Protein AF-A0A7S1DF87-F1 (afdb_monomer)

Secondary structure (DSSP, 8-state):
---BPPGGGSSSSS--B--S-STT--TTT-TTHHHHHHT-------TT------TT---------SS---------PPPPPTT--S-HHHHHHHHHHHHHTTS-HHHH--

Sequence (110 aa):
LLYLGPPDHAPTPAPMSVVPDLHRADPAQFPLVAEALACAVEAELEPGDAIYIPPLWFHQVEALAPHLNILMNYWWRPDPAPGRRDDLHLAAMRLAMLALRHLPDGEREG

Structure (mmCIF, N/CA/C/O backbone):
data_AF-A0A7S1DF87-F1
#
_entry.id   AF-A0A7S1DF87-F1
#
loop_
_atom_site.group_PDB
_atom_site.id
_atom_site.type_symbol
_atom_site.label_atom_id
_atom_site.label_alt_id
_atom_site.label_comp_id
_atom_site.label_asym_id
_atom_site.label_entity_id
_atom_site.label_seq_id
_atom_site.pdbx_PDB_ins_code
_atom_site.Cartn_x
_atom_site.Cartn_y
_atom_site.Cartn_z
_atom_site.occupancy
_atom_site.B_iso_or_equiv
_atom_site.auth_seq_id
_atom_site.auth_comp_id
_atom_site.auth_asym_id
_atom_site.auth_atom_id
_atom_site.pdbx_PDB_model_num
ATOM 1 N N . LEU A 1 1 ? -10.292 0.383 2.743 1.00 58.19 1 LEU A N 1
ATOM 2 C CA . LEU A 1 1 ? -10.422 -0.572 3.864 1.00 58.19 1 LEU A CA 1
ATOM 3 C C . LEU A 1 1 ? -9.079 -1.255 4.088 1.00 58.19 1 LEU A C 1
ATOM 5 O O . LEU A 1 1 ? -8.901 -2.409 3.750 1.00 58.19 1 LEU A O 1
ATOM 9 N N . LEU A 1 2 ? -8.101 -0.516 4.610 1.00 68.69 2 LEU A N 1
ATOM 10 C CA . LEU A 1 2 ? -6.911 -1.123 5.196 1.00 68.69 2 LEU A CA 1
ATOM 11 C C . LEU A 1 2 ? -6.942 -0.763 6.673 1.00 68.69 2 LEU A C 1
ATOM 13 O O . LEU A 1 2 ? -7.255 0.374 7.020 1.00 68.69 2 LEU A O 1
ATOM 17 N N . TYR A 1 3 ? -6.660 -1.729 7.537 1.00 87.44 3 TYR A N 1
ATOM 18 C CA . TYR A 1 3 ? -6.478 -1.475 8.958 1.00 87.44 3 TYR A CA 1
ATOM 19 C C . TYR A 1 3 ? -5.187 -0.683 9.093 1.00 87.44 3 TYR A C 1
ATOM 21 O O . TYR A 1 3 ? -4.112 -1.270 8.994 1.00 87.44 3 TYR A O 1
ATOM 29 N N . LEU A 1 4 ? -5.288 0.643 9.186 1.00 86.38 4 LEU A N 1
ATOM 30 C CA . LEU A 1 4 ? -4.131 1.529 9.236 1.00 86.38 4 LEU A CA 1
ATOM 31 C C . LEU A 1 4 ? -3.652 1.675 10.671 1.00 86.38 4 LEU A C 1
ATOM 33 O O . LEU A 1 4 ? -4.441 1.897 11.589 1.00 86.38 4 LEU A O 1
ATOM 37 N N . GLY A 1 5 ? -2.342 1.561 10.843 1.00 81.94 5 GLY A N 1
ATOM 38 C CA . GLY A 1 5 ? -1.697 1.850 12.108 1.00 81.94 5 GLY A CA 1
ATOM 39 C C . GLY A 1 5 ? -1.732 3.345 12.419 1.00 81.94 5 GLY A C 1
ATOM 40 O O . GLY A 1 5 ? -1.980 4.168 11.529 1.00 81.94 5 GLY A O 1
ATOM 41 N N . PRO A 1 6 ? -1.449 3.721 13.676 1.00 76.00 6 PRO A N 1
ATOM 42 C CA . PRO A 1 6 ? -1.305 5.117 14.046 1.00 76.00 6 PRO A CA 1
ATOM 43 C C . PRO A 1 6 ? -0.239 5.777 13.156 1.00 76.00 6 PRO A C 1
ATOM 45 O O . PRO A 1 6 ? 0.871 5.245 13.057 1.00 76.00 6 PRO A O 1
ATOM 48 N N . PRO A 1 7 ? -0.527 6.930 12.529 1.00 66.62 7 PRO A N 1
ATOM 49 C CA . PRO A 1 7 ? 0.406 7.576 11.605 1.00 66.62 7 PRO A CA 1
ATOM 50 C C . PRO A 1 7 ? 1.730 7.970 12.276 1.00 66.62 7 PRO A C 1
ATOM 52 O O . PRO A 1 7 ? 2.755 8.031 11.606 1.00 66.62 7 PRO A O 1
ATOM 55 N N . ASP A 1 8 ? 1.725 8.173 13.596 1.00 70.94 8 ASP A N 1
ATOM 56 C CA . ASP A 1 8 ? 2.914 8.533 14.379 1.00 70.94 8 ASP A CA 1
ATOM 57 C C . ASP A 1 8 ? 3.817 7.332 14.726 1.00 70.94 8 ASP A C 1
ATOM 59 O O . ASP A 1 8 ? 4.894 7.517 15.285 1.00 70.94 8 ASP A O 1
ATOM 63 N N . HIS A 1 9 ? 3.378 6.101 14.439 1.00 67.88 9 HIS A N 1
ATOM 64 C CA . HIS A 1 9 ? 4.080 4.861 14.806 1.00 67.88 9 HIS A CA 1
ATOM 65 C C . HIS A 1 9 ? 4.584 4.065 13.591 1.00 67.88 9 HIS A C 1
ATOM 67 O O . HIS A 1 9 ? 5.061 2.941 13.744 1.00 67.88 9 HIS A O 1
ATOM 73 N N . ALA A 1 10 ? 4.490 4.628 12.384 1.00 68.38 10 ALA A N 1
ATOM 74 C CA . ALA A 1 10 ? 5.017 4.006 11.176 1.00 68.38 10 ALA A CA 1
ATOM 75 C C . ALA A 1 10 ? 6.519 4.332 10.984 1.00 68.38 10 ALA A C 1
ATOM 77 O O . ALA A 1 10 ? 6.960 5.428 11.333 1.00 68.38 10 ALA A O 1
ATOM 78 N N . PRO A 1 11 ? 7.320 3.434 10.371 1.00 72.69 11 PRO A N 1
ATOM 79 C CA . PRO A 1 11 ? 8.726 3.696 10.037 1.00 72.69 11 PRO A CA 1
ATOM 80 C C . PRO A 1 11 ? 8.920 4.871 9.069 1.00 72.69 11 PRO A C 1
ATOM 82 O O . PRO A 1 11 ? 10.022 5.399 8.936 1.00 72.69 11 PRO A O 1
ATOM 85 N N . THR A 1 12 ? 7.856 5.262 8.364 1.00 73.06 12 THR A N 1
ATOM 86 C CA . THR A 1 12 ? 7.834 6.394 7.436 1.00 73.06 12 THR A CA 1
ATOM 87 C C . THR A 1 12 ? 6.645 7.303 7.760 1.00 73.06 12 THR A C 1
ATOM 89 O O . THR A 1 12 ? 5.695 6.850 8.394 1.00 73.06 12 THR A O 1
ATOM 92 N N . PRO A 1 13 ? 6.622 8.560 7.280 1.00 68.12 13 PRO A N 1
ATOM 93 C CA . PRO A 1 13 ? 5.467 9.447 7.449 1.00 68.12 13 PRO A CA 1
ATOM 94 C C . PRO A 1 13 ? 4.177 8.962 6.762 1.00 68.12 13 PRO A C 1
ATOM 96 O O . PRO A 1 13 ? 3.130 9.595 6.931 1.00 68.12 13 PRO A O 1
ATOM 99 N N . ALA A 1 14 ? 4.256 7.913 5.936 1.00 76.38 14 ALA A N 1
ATOM 100 C CA . ALA A 1 14 ? 3.111 7.314 5.273 1.00 76.38 14 ALA A CA 1
ATOM 101 C C . ALA A 1 14 ? 2.452 6.265 6.191 1.00 76.38 14 ALA A C 1
ATOM 103 O O . ALA A 1 14 ? 3.151 5.424 6.760 1.00 76.38 14 ALA A O 1
ATOM 104 N N . PRO A 1 15 ? 1.115 6.284 6.331 1.00 78.88 15 PRO A N 1
ATOM 105 C CA . PRO A 1 15 ? 0.405 5.284 7.114 1.00 78.88 15 PRO A CA 1
ATOM 106 C C . PRO A 1 15 ? 0.571 3.895 6.489 1.00 78.88 15 PRO A C 1
ATOM 108 O O . PRO A 1 15 ? 0.471 3.731 5.2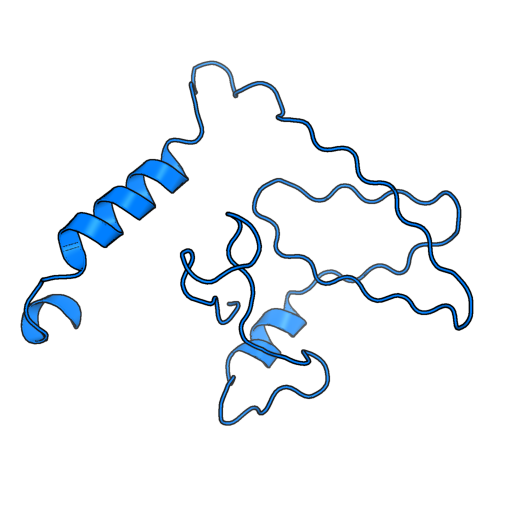74 1.00 78.88 15 PRO A O 1
ATOM 111 N N . MET A 1 16 ? 0.787 2.893 7.336 1.00 85.31 16 MET A N 1
ATOM 112 C CA . MET A 1 16 ? 0.952 1.493 6.942 1.00 85.31 16 MET A CA 1
ATOM 113 C C . MET A 1 16 ? -0.162 0.628 7.523 1.00 85.31 16 MET A C 1
ATOM 115 O O . MET A 1 16 ? -0.773 0.993 8.531 1.00 85.31 16 MET A O 1
ATOM 119 N N . SER A 1 17 ? -0.423 -0.523 6.905 1.00 89.00 17 SER A N 1
ATOM 120 C CA . SER A 1 17 ? -1.377 -1.470 7.473 1.00 89.00 17 SER A CA 1
ATOM 121 C C . SER A 1 17 ? -0.806 -2.183 8.703 1.00 89.00 17 SER A C 1
ATOM 123 O O . SER A 1 17 ? 0.391 -2.449 8.765 1.00 89.00 17 SER A O 1
ATOM 125 N N . VAL A 1 18 ? -1.670 -2.502 9.669 1.00 91.25 18 VAL A N 1
ATOM 126 C CA . VAL A 1 18 ? -1.355 -3.361 10.825 1.00 91.25 18 VAL A CA 1
ATOM 127 C C . VAL A 1 18 ? -1.639 -4.840 10.570 1.00 91.25 18 VAL A C 1
ATOM 129 O O . VAL A 1 18 ? -1.389 -5.656 11.452 1.00 91.25 18 VAL A O 1
ATOM 132 N N . VAL A 1 19 ? -2.172 -5.200 9.398 1.00 92.25 19 VAL A N 1
ATOM 133 C CA . VAL A 1 19 ? -2.364 -6.605 9.017 1.00 92.25 19 VAL A CA 1
ATOM 134 C C . VAL A 1 19 ? -0.991 -7.188 8.661 1.00 92.25 19 VAL A C 1
ATOM 136 O O . VAL A 1 19 ? -0.385 -6.701 7.707 1.00 92.25 19 VAL A O 1
ATOM 139 N N . PRO A 1 20 ? -0.472 -8.190 9.396 1.00 88.31 20 PRO A N 1
ATOM 140 C CA . PRO A 1 20 ? 0.901 -8.662 9.189 1.00 88.31 20 PRO A CA 1
ATOM 141 C C . PRO A 1 20 ? 1.097 -9.434 7.880 1.00 88.31 20 PRO A C 1
ATOM 143 O O . PRO A 1 20 ? 2.140 -9.314 7.245 1.00 88.31 20 PRO A O 1
ATOM 146 N N . ASP A 1 21 ? 0.097 -10.229 7.498 1.00 90.62 21 ASP A N 1
ATOM 147 C CA . ASP A 1 21 ? 0.084 -11.066 6.299 1.00 90.62 21 ASP A CA 1
ATOM 148 C C . ASP A 1 21 ? -1.322 -11.005 5.692 1.00 90.62 21 ASP A C 1
ATOM 150 O O . ASP A 1 21 ? -2.294 -11.435 6.318 1.00 90.62 21 ASP A O 1
ATOM 154 N N . LEU A 1 22 ? -1.438 -10.437 4.489 1.00 90.06 22 LEU A N 1
ATOM 155 C CA . LEU A 1 22 ? -2.719 -10.289 3.794 1.00 90.06 22 LEU A CA 1
ATOM 156 C C . LEU A 1 22 ? -3.276 -11.635 3.312 1.00 90.06 22 LEU A C 1
ATOM 158 O O . LEU A 1 22 ? -4.494 -11.795 3.267 1.00 90.06 22 LEU A O 1
ATOM 162 N N . HIS A 1 23 ? -2.418 -12.616 3.018 1.00 88.44 23 HIS A N 1
ATOM 163 C CA . HIS A 1 23 ? -2.835 -13.947 2.568 1.00 88.44 23 HIS A C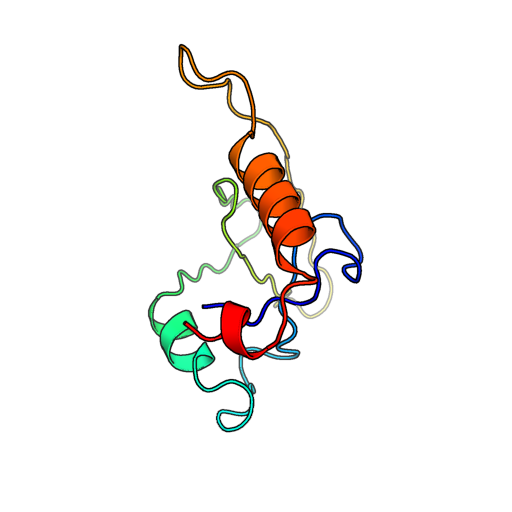A 1
ATOM 164 C C . HIS A 1 23 ? -3.360 -14.813 3.715 1.00 88.44 23 HIS A C 1
ATOM 166 O O . HIS A 1 23 ? -4.087 -15.780 3.487 1.00 88.44 23 HIS A O 1
ATOM 172 N N . ARG A 1 24 ? -2.989 -14.483 4.958 1.00 92.38 24 ARG A N 1
ATOM 173 C CA . ARG A 1 24 ? -3.337 -15.247 6.166 1.00 92.38 24 ARG A CA 1
ATOM 174 C C . ARG A 1 24 ? -3.994 -14.391 7.245 1.00 92.38 24 ARG A C 1
ATOM 176 O O . ARG A 1 24 ? -3.924 -14.734 8.426 1.00 92.38 24 ARG A O 1
ATOM 183 N N . ALA A 1 25 ? -4.617 -13.284 6.849 1.00 92.75 25 ALA A N 1
ATOM 184 C CA . ALA A 1 25 ? -5.280 -12.374 7.770 1.00 92.75 25 ALA A CA 1
ATOM 185 C C . ALA A 1 25 ? -6.389 -13.102 8.547 1.00 92.75 25 ALA A C 1
ATOM 187 O O . ALA A 1 25 ? -7.245 -13.754 7.949 1.00 92.75 25 ALA A O 1
ATOM 188 N N . ASP A 1 26 ? -6.381 -12.981 9.878 1.00 93.81 26 ASP A N 1
ATOM 189 C CA . ASP A 1 26 ? -7.435 -13.544 10.725 1.00 93.81 26 ASP A CA 1
ATOM 190 C C . ASP A 1 26 ? -8.763 -12.815 10.448 1.00 93.81 26 ASP A C 1
ATOM 192 O O . ASP A 1 26 ? -8.865 -11.620 10.744 1.00 93.81 26 ASP A O 1
ATOM 196 N N . PRO A 1 27 ? -9.797 -13.493 9.914 1.00 91.25 27 PRO A N 1
ATOM 197 C CA . PRO A 1 27 ? -11.070 -12.859 9.591 1.00 91.25 27 PRO A CA 1
ATOM 198 C C . PRO A 1 27 ? -11.834 -12.373 10.830 1.00 91.25 27 PRO A C 1
ATOM 200 O O . PRO A 1 27 ? -12.679 -11.489 10.704 1.00 91.25 27 PRO A O 1
ATOM 203 N N . ALA A 1 28 ? -11.550 -12.909 12.024 1.00 94.19 28 ALA A N 1
ATOM 204 C CA . ALA A 1 28 ? -12.148 -12.418 13.264 1.00 94.19 28 ALA A CA 1
ATOM 205 C C . ALA A 1 28 ? -11.551 -11.067 13.686 1.00 94.19 28 ALA A C 1
ATOM 207 O O . ALA A 1 28 ? -12.265 -10.207 14.199 1.00 94.19 28 ALA A O 1
ATOM 208 N N . GLN A 1 29 ? -10.253 -10.865 13.446 1.00 92.94 29 GLN A N 1
ATOM 209 C CA . GLN A 1 29 ? -9.546 -9.630 13.787 1.00 92.94 29 GLN A CA 1
ATOM 210 C C . GLN A 1 29 ? -9.643 -8.574 12.675 1.00 92.94 29 GLN A C 1
ATOM 212 O O . GLN A 1 29 ? -9.740 -7.378 12.955 1.00 92.94 29 GLN A O 1
ATOM 217 N N . PHE A 1 30 ? -9.636 -9.012 11.415 1.00 94.50 30 PHE A N 1
ATOM 218 C CA . PHE A 1 30 ? -9.582 -8.160 10.230 1.00 94.50 30 PHE A CA 1
ATOM 219 C C . PHE A 1 30 ? -10.697 -8.481 9.211 1.00 94.50 30 PHE A C 1
ATOM 221 O O . PHE A 1 30 ? -10.405 -8.763 8.045 1.00 94.50 30 PHE A O 1
ATOM 228 N N . PRO A 1 31 ? -11.985 -8.413 9.604 1.00 92.25 31 PRO A N 1
ATOM 229 C CA . PRO A 1 31 ? -13.115 -8.835 8.764 1.00 92.25 31 PRO A CA 1
ATOM 230 C C . PRO A 1 31 ? -13.210 -8.135 7.399 1.00 92.25 31 PRO A C 1
ATOM 232 O O . PRO A 1 31 ? -13.764 -8.692 6.457 1.00 92.25 31 PRO A O 1
ATOM 235 N N . LEU A 1 32 ? -12.659 -6.925 7.268 1.00 92.00 32 LEU A N 1
ATOM 236 C CA . LEU A 1 32 ? -12.748 -6.104 6.057 1.00 92.00 32 LEU A CA 1
ATOM 237 C C . LEU A 1 32 ? -11.618 -6.376 5.052 1.00 92.00 32 LEU A C 1
ATOM 239 O O . LEU A 1 32 ? -11.633 -5.819 3.956 1.00 92.00 32 LEU A O 1
ATOM 243 N N . VAL A 1 33 ? -10.633 -7.217 5.398 1.00 92.81 33 VAL A N 1
ATOM 244 C CA . VAL A 1 33 ? -9.529 -7.555 4.478 1.00 92.81 33 VAL A CA 1
ATOM 245 C C . VAL A 1 33 ? -10.053 -8.285 3.248 1.00 92.81 33 VAL A C 1
ATOM 247 O O . VAL A 1 33 ? -9.633 -7.966 2.143 1.00 92.81 33 VAL A O 1
ATOM 250 N N . ALA A 1 34 ? -11.008 -9.203 3.412 1.00 90.69 34 ALA A N 1
ATOM 251 C CA . ALA A 1 34 ? -11.576 -9.945 2.287 1.00 90.69 34 ALA A CA 1
ATOM 252 C C . ALA A 1 34 ? -12.239 -9.015 1.253 1.00 90.69 34 ALA A C 1
ATOM 254 O O . ALA A 1 34 ? -12.042 -9.180 0.052 1.00 90.69 34 ALA A O 1
ATOM 255 N N . GLU A 1 35 ? -12.974 -8.001 1.714 1.00 92.44 35 GLU A N 1
ATOM 256 C CA . GLU A 1 35 ? -13.586 -6.992 0.842 1.00 92.44 35 GLU A CA 1
ATOM 257 C C . GLU A 1 35 ? -12.529 -6.111 0.163 1.00 92.44 35 GLU A C 1
ATOM 259 O O . GL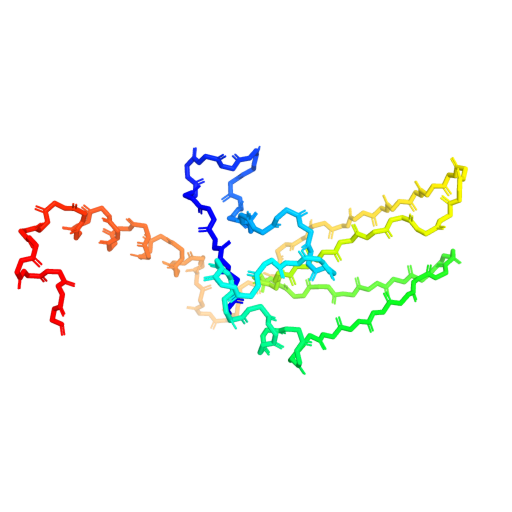U A 1 35 ? -12.629 -5.809 -1.027 1.00 92.44 35 GLU A O 1
ATOM 264 N N . ALA A 1 36 ? -11.484 -5.732 0.903 1.00 91.44 36 ALA A N 1
ATOM 265 C CA . ALA A 1 36 ? -10.384 -4.944 0.366 1.00 91.44 36 ALA A CA 1
ATOM 266 C C . ALA A 1 36 ? -9.629 -5.691 -0.743 1.00 91.44 36 ALA A C 1
ATOM 268 O O . ALA A 1 36 ? -9.356 -5.102 -1.786 1.00 91.44 36 ALA A O 1
ATOM 269 N N . LEU A 1 37 ? -9.339 -6.980 -0.536 1.00 91.38 37 LEU A N 1
ATOM 270 C CA . LEU A 1 37 ? -8.667 -7.834 -1.517 1.00 91.38 37 LEU A CA 1
ATOM 271 C C . LEU A 1 37 ? -9.543 -8.101 -2.744 1.00 91.38 37 LEU A C 1
ATOM 273 O O . LEU A 1 37 ? -9.032 -8.123 -3.855 1.00 91.38 37 LEU A O 1
ATOM 277 N N . ALA A 1 38 ? -10.866 -8.203 -2.583 1.00 92.44 38 ALA A N 1
ATOM 278 C CA . ALA A 1 38 ? -11.779 -8.332 -3.721 1.00 92.44 38 ALA A CA 1
ATOM 279 C C . ALA A 1 38 ? -11.754 -7.108 -4.662 1.00 92.44 38 ALA A C 1
ATOM 281 O O . ALA A 1 38 ? -12.087 -7.230 -5.839 1.00 92.44 38 ALA A O 1
ATOM 282 N N . CYS A 1 39 ? -11.364 -5.937 -4.148 1.00 91.88 39 CYS A N 1
ATOM 283 C CA . CYS A 1 39 ? -11.204 -4.703 -4.920 1.00 91.88 39 CYS A CA 1
ATOM 284 C C . CYS A 1 39 ? -9.744 -4.413 -5.310 1.00 91.88 39 CYS A C 1
ATOM 286 O O . CYS A 1 39 ? -9.473 -3.359 -5.893 1.00 91.88 39 CYS A O 1
ATOM 288 N N . ALA A 1 40 ? -8.798 -5.279 -4.937 1.00 92.56 40 ALA A N 1
ATOM 289 C CA . ALA A 1 40 ? -7.385 -5.056 -5.195 1.00 92.56 40 ALA A CA 1
ATOM 290 C C . ALA A 1 40 ? -7.053 -5.241 -6.681 1.00 92.56 40 ALA A C 1
ATOM 292 O O . ALA A 1 40 ? -7.710 -5.985 -7.408 1.00 92.56 40 ALA A O 1
ATOM 293 N N . VAL A 1 41 ? -6.009 -4.544 -7.124 1.00 95.00 41 VAL A N 1
ATOM 294 C CA . VAL A 1 41 ? -5.414 -4.734 -8.448 1.00 95.00 41 VAL A CA 1
ATOM 295 C C . VAL A 1 41 ? -4.040 -5.349 -8.241 1.00 95.00 41 VAL A C 1
ATOM 297 O O . VAL A 1 41 ? -3.208 -4.770 -7.544 1.00 95.00 41 VAL A O 1
ATOM 300 N N . GLU A 1 42 ? -3.822 -6.511 -8.845 1.00 94.75 42 GLU A N 1
ATOM 301 C CA . GLU A 1 42 ? -2.595 -7.293 -8.714 1.00 94.75 42 GLU A CA 1
ATOM 302 C C . GLU A 1 42 ? -1.823 -7.294 -10.037 1.00 94.75 42 GLU A C 1
ATOM 304 O O . GLU A 1 42 ? -2.413 -7.312 -11.120 1.00 94.75 42 GLU A O 1
ATOM 309 N N . ALA A 1 43 ? -0.496 -7.247 -9.944 1.00 95.81 43 ALA A N 1
ATOM 310 C CA . ALA A 1 43 ? 0.404 -7.347 -11.084 1.00 95.81 43 ALA A CA 1
ATOM 311 C C . ALA A 1 43 ? 1.709 -8.023 -10.653 1.00 95.81 43 ALA A C 1
ATOM 313 O O . ALA A 1 43 ? 2.305 -7.641 -9.645 1.00 95.81 43 ALA A O 1
ATOM 314 N N . GLU A 1 44 ? 2.164 -8.992 -11.441 1.00 96.38 44 GLU A N 1
ATOM 315 C CA . GLU A 1 44 ? 3.507 -9.561 -11.339 1.00 96.38 44 GLU A CA 1
ATOM 316 C C . GLU A 1 44 ? 4.414 -8.845 -12.345 1.00 96.38 44 GLU A C 1
ATOM 318 O O . GLU A 1 44 ? 4.010 -8.625 -13.486 1.00 96.38 44 GLU A O 1
ATOM 323 N N . LEU A 1 45 ? 5.611 -8.436 -11.913 1.00 95.75 45 LEU A N 1
ATOM 324 C CA . LEU A 1 45 ? 6.543 -7.661 -12.739 1.00 95.75 45 LEU A CA 1
ATOM 325 C C . LEU A 1 45 ? 7.764 -8.499 -13.116 1.00 95.75 45 LEU A C 1
ATOM 327 O O . LEU A 1 45 ? 8.453 -9.035 -12.241 1.00 95.75 45 LEU A O 1
ATOM 331 N N . GLU A 1 46 ? 8.066 -8.552 -14.412 1.00 95.12 46 GLU A N 1
ATOM 332 C CA . GLU A 1 46 ? 9.293 -9.132 -14.950 1.00 95.12 46 GLU A CA 1
ATOM 333 C C . GLU A 1 46 ? 10.428 -8.088 -15.029 1.00 95.12 46 GLU A C 1
ATOM 335 O O . GLU A 1 46 ? 10.202 -6.876 -14.922 1.00 95.12 46 GLU A O 1
ATOM 340 N N . PRO A 1 47 ? 11.696 -8.516 -15.204 1.00 95.00 47 PRO A N 1
ATOM 341 C CA . PRO A 1 47 ? 12.806 -7.586 -15.374 1.00 95.00 47 PRO A CA 1
ATOM 342 C C . PRO A 1 47 ? 12.597 -6.621 -16.551 1.00 95.00 47 PRO A C 1
ATOM 344 O O . PRO A 1 47 ? 12.587 -7.024 -17.711 1.00 95.00 47 PRO A O 1
ATOM 347 N N . GLY A 1 48 ? 12.517 -5.326 -16.240 1.00 95.56 48 GLY A N 1
ATOM 348 C CA . GLY A 1 48 ? 12.299 -4.257 -17.219 1.00 95.56 48 GLY A CA 1
ATOM 349 C C . GLY A 1 48 ? 10.883 -3.685 -17.209 1.00 95.56 48 GLY A C 1
ATOM 350 O O . GLY A 1 48 ? 10.683 -2.600 -17.758 1.00 95.56 48 GLY A O 1
ATOM 351 N N . ASP A 1 49 ? 9.938 -4.347 -16.540 1.00 97.06 49 ASP A N 1
ATOM 352 C CA . ASP A 1 49 ? 8.591 -3.819 -16.367 1.00 97.06 49 ASP A CA 1
ATOM 353 C C . ASP A 1 49 ? 8.570 -2.622 -15.418 1.00 97.06 49 ASP A C 1
ATOM 355 O O . ASP A 1 49 ? 9.376 -2.484 -14.492 1.00 97.06 49 ASP A O 1
ATOM 359 N N . ALA A 1 50 ? 7.597 -1.745 -15.646 1.00 96.50 50 ALA A N 1
ATOM 360 C CA . ALA A 1 50 ? 7.340 -0.594 -14.805 1.00 96.50 50 ALA A CA 1
ATOM 361 C C . ALA A 1 50 ? 5.849 -0.498 -14.496 1.00 96.50 50 ALA A C 1
ATOM 363 O O . ALA A 1 50 ? 5.001 -0.654 -15.375 1.00 96.50 50 ALA A O 1
ATOM 364 N N . ILE A 1 51 ? 5.540 -0.165 -13.246 1.00 96.25 51 ILE A N 1
ATOM 365 C CA . ILE A 1 51 ? 4.185 0.132 -12.795 1.00 96.25 51 ILE A CA 1
ATOM 366 C C . ILE A 1 51 ? 4.107 1.584 -12.330 1.00 96.25 51 ILE A C 1
ATOM 368 O O . ILE A 1 51 ? 4.997 2.088 -11.641 1.00 96.25 51 ILE A O 1
ATOM 372 N N . TYR A 1 52 ? 3.028 2.266 -12.708 1.00 94.12 52 TYR A N 1
ATOM 373 C CA . TYR A 1 52 ? 2.693 3.571 -12.155 1.00 94.12 52 TYR A CA 1
ATOM 374 C C . TYR A 1 52 ? 1.723 3.396 -10.990 1.00 94.12 52 TYR A C 1
ATOM 376 O O . TYR A 1 52 ? 0.622 2.880 -11.170 1.00 94.12 52 TYR A O 1
ATOM 384 N N . ILE A 1 53 ? 2.126 3.859 -9.807 1.00 92.31 53 ILE A N 1
ATOM 385 C CA . ILE A 1 53 ? 1.289 3.862 -8.607 1.00 92.31 53 ILE A CA 1
ATOM 386 C C . ILE A 1 53 ? 0.876 5.314 -8.334 1.00 92.31 53 ILE A C 1
ATOM 388 O O . ILE A 1 53 ? 1.735 6.130 -7.982 1.00 92.31 53 ILE A O 1
ATOM 392 N N . PRO A 1 54 ? -0.409 5.676 -8.511 1.00 87.00 54 PRO A N 1
ATOM 393 C CA . PRO A 1 54 ? -0.863 7.033 -8.249 1.00 87.00 54 PRO A CA 1
ATOM 394 C C . PRO A 1 54 ? -0.661 7.437 -6.778 1.00 87.00 54 PRO A C 1
ATOM 396 O O . PRO A 1 54 ? -0.688 6.584 -5.885 1.00 87.00 54 PRO A O 1
ATOM 399 N N . PRO A 1 55 ? -0.513 8.741 -6.478 1.00 80.81 55 PRO A N 1
ATOM 400 C CA . PRO A 1 55 ? -0.442 9.210 -5.099 1.00 80.81 55 PRO A CA 1
ATOM 401 C C . PRO A 1 55 ? -1.614 8.695 -4.252 1.00 80.81 55 PRO A C 1
ATOM 403 O O . PRO A 1 55 ? -2.749 8.639 -4.723 1.00 80.81 55 PRO A O 1
ATOM 406 N N . LEU A 1 56 ? -1.333 8.372 -2.985 1.00 80.12 56 LEU A N 1
ATOM 407 C CA . LEU A 1 56 ? -2.280 7.831 -1.994 1.00 80.12 56 LEU A CA 1
ATOM 408 C C . LEU A 1 56 ? -2.759 6.388 -2.239 1.00 80.12 56 LEU A C 1
ATOM 410 O O . LEU A 1 56 ? -3.519 5.873 -1.420 1.00 80.12 56 LEU A O 1
ATOM 414 N N . TRP A 1 57 ? -2.312 5.713 -3.302 1.00 88.06 57 TRP A N 1
ATOM 415 C CA . TRP A 1 57 ? -2.611 4.294 -3.484 1.00 88.06 57 TRP A CA 1
ATOM 416 C C . TRP A 1 57 ? -1.791 3.436 -2.519 1.00 88.06 57 TRP A C 1
ATOM 418 O O . TRP A 1 57 ? -0.556 3.447 -2.531 1.00 88.06 57 TRP A O 1
ATOM 428 N N . PHE A 1 58 ? -2.496 2.666 -1.693 1.00 89.75 58 PHE A N 1
ATOM 429 C CA . PHE A 1 58 ? -1.886 1.611 -0.895 1.00 89.75 58 PHE A CA 1
ATOM 430 C C . PHE A 1 58 ? -1.414 0.490 -1.816 1.00 89.75 58 PHE A C 1
ATOM 432 O O . PHE A 1 58 ? -2.126 0.101 -2.737 1.00 89.75 58 PHE A O 1
ATOM 439 N N . HIS A 1 59 ? -0.215 -0.017 -1.557 1.00 92.69 59 HIS A N 1
ATOM 440 C CA . HIS A 1 59 ? 0.389 -1.091 -2.329 1.00 92.69 59 HIS A CA 1
ATOM 441 C C . HIS A 1 59 ? 1.195 -1.987 -1.393 1.00 92.69 59 HIS A C 1
ATOM 443 O O . HIS A 1 59 ? 1.914 -1.502 -0.517 1.00 92.69 59 HIS A O 1
ATOM 449 N N . GLN A 1 60 ? 1.047 -3.294 -1.576 1.00 92.69 60 GLN A N 1
ATOM 450 C CA . GLN A 1 60 ? 1.903 -4.312 -0.984 1.00 92.69 60 GLN A CA 1
ATOM 451 C C . GLN A 1 60 ? 2.793 -4.855 -2.106 1.00 92.69 60 GLN A C 1
ATOM 453 O O . GLN A 1 60 ? 2.372 -4.918 -3.258 1.00 92.69 60 GLN A O 1
ATOM 458 N N . VAL A 1 61 ? 4.052 -5.145 -1.782 1.00 93.00 61 VAL A N 1
ATOM 459 C CA . VAL A 1 61 ? 5.037 -5.652 -2.740 1.00 93.00 61 VAL A CA 1
ATOM 460 C C . VAL A 1 61 ? 5.706 -6.869 -2.121 1.00 93.00 61 VAL A C 1
ATOM 462 O O . VAL A 1 61 ? 6.187 -6.797 -0.989 1.00 93.00 61 VAL A O 1
ATOM 465 N N . GLU A 1 62 ? 5.758 -7.962 -2.876 1.00 92.56 62 GLU A N 1
ATOM 466 C CA . GLU A 1 62 ? 6.425 -9.203 -2.494 1.00 92.56 62 GLU A CA 1
ATOM 467 C C . GLU A 1 62 ? 7.503 -9.576 -3.516 1.00 92.56 62 GLU A C 1
ATOM 469 O O . GLU A 1 62 ? 7.331 -9.415 -4.725 1.00 92.56 62 GLU A O 1
ATOM 474 N N . ALA A 1 63 ? 8.635 -10.083 -3.026 1.00 93.62 63 ALA A N 1
ATOM 475 C CA . ALA A 1 63 ? 9.691 -10.623 -3.870 1.00 93.62 63 ALA A CA 1
ATOM 476 C C . ALA A 1 63 ? 9.461 -12.124 -4.100 1.00 93.62 63 ALA A C 1
ATOM 478 O O .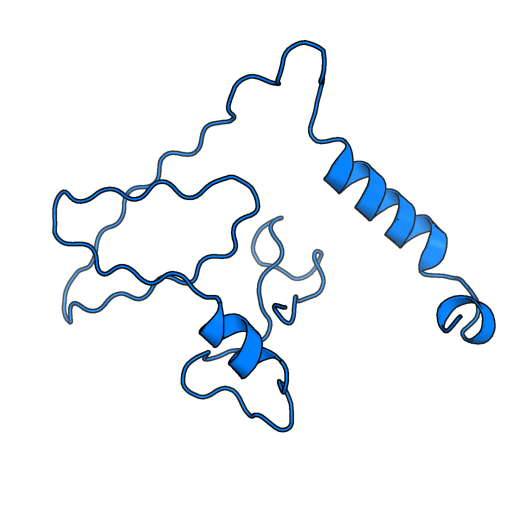 ALA A 1 63 ? 9.640 -12.923 -3.187 1.00 93.62 63 ALA A O 1
ATOM 479 N N . LEU A 1 64 ? 9.124 -12.505 -5.334 1.00 92.31 64 LEU A N 1
ATOM 480 C CA . LEU A 1 64 ? 8.835 -13.902 -5.698 1.00 92.31 64 LEU A CA 1
ATOM 481 C C . LEU A 1 64 ? 10.093 -14.732 -6.024 1.00 92.31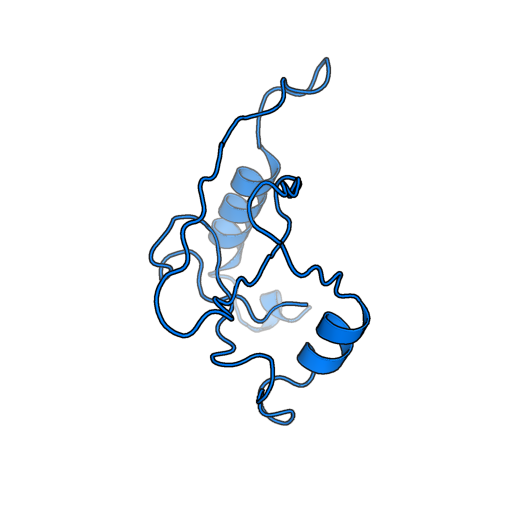 64 LEU A C 1
ATOM 483 O O . LEU A 1 64 ? 10.067 -15.961 -6.001 1.00 92.31 64 LEU A O 1
ATOM 487 N N . ALA A 1 65 ? 11.211 -1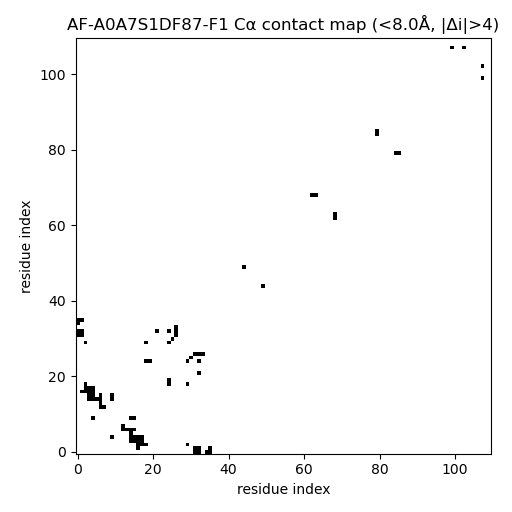4.073 -6.349 1.00 90.81 65 ALA A N 1
ATOM 488 C CA . ALA A 1 65 ? 12.451 -14.744 -6.731 1.00 90.81 65 ALA A CA 1
ATOM 489 C C . ALA A 1 65 ? 13.257 -15.204 -5.495 1.00 90.81 65 ALA A C 1
ATOM 491 O O . ALA A 1 65 ? 13.470 -14.410 -4.578 1.00 90.81 65 ALA A O 1
ATOM 492 N N . PRO A 1 66 ? 13.806 -16.435 -5.486 1.00 88.00 66 PRO A N 1
ATOM 493 C CA . PRO A 1 66 ? 14.437 -17.020 -4.298 1.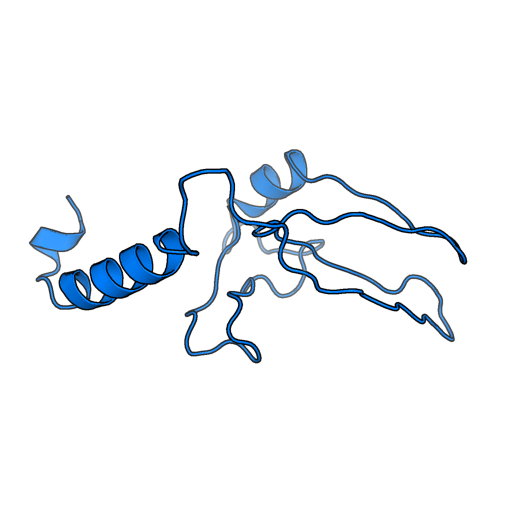00 88.00 66 PRO A CA 1
ATOM 494 C C . PRO A 1 66 ? 15.811 -16.430 -3.949 1.00 88.00 66 PRO A C 1
ATOM 496 O O . PRO A 1 66 ? 16.309 -16.650 -2.847 1.00 88.00 66 PRO A O 1
ATOM 499 N N . HIS A 1 67 ? 16.461 -15.737 -4.888 1.00 88.31 67 HIS A N 1
ATOM 500 C CA . HIS A 1 67 ? 17.851 -15.298 -4.733 1.00 88.31 67 HIS A CA 1
ATOM 501 C C . HIS A 1 67 ? 18.000 -13.782 -4.672 1.00 88.31 67 HIS A C 1
ATOM 503 O O . HIS A 1 67 ? 18.617 -13.263 -3.746 1.00 88.31 67 HIS A O 1
ATOM 509 N N . LEU A 1 68 ? 17.476 -13.071 -5.671 1.00 89.25 68 LEU A N 1
ATOM 510 C CA . LEU A 1 68 ? 17.652 -11.632 -5.794 1.00 89.25 68 LEU A CA 1
ATOM 511 C C . LEU A 1 68 ? 16.430 -11.010 -6.459 1.00 89.25 68 LEU A C 1
ATOM 513 O O . LEU A 1 68 ? 15.993 -11.457 -7.517 1.00 89.25 68 LEU A O 1
ATOM 517 N N . ASN A 1 69 ? 15.939 -9.941 -5.847 1.00 93.00 69 ASN A N 1
ATOM 518 C CA . ASN A 1 69 ? 14.956 -9.039 -6.416 1.00 93.00 69 ASN A CA 1
ATOM 519 C C . ASN A 1 69 ? 15.490 -7.611 -6.245 1.00 93.00 69 ASN A C 1
ATOM 521 O O . ASN A 1 69 ? 15.979 -7.259 -5.169 1.00 93.00 69 ASN A O 1
ATOM 525 N N . ILE A 1 70 ? 15.461 -6.820 -7.315 1.00 92.94 70 ILE A N 1
ATOM 526 C CA . ILE A 1 70 ? 15.869 -5.415 -7.294 1.00 92.94 70 ILE A CA 1
ATOM 527 C C . ILE A 1 70 ? 14.731 -4.604 -7.900 1.00 92.94 70 ILE A C 1
ATOM 529 O O . ILE A 1 70 ? 14.354 -4.820 -9.048 1.00 92.94 70 ILE A O 1
ATOM 533 N N . LEU A 1 71 ? 14.243 -3.634 -7.132 1.00 93.94 71 LEU A N 1
ATOM 534 C CA . LEU A 1 71 ? 13.253 -2.653 -7.554 1.0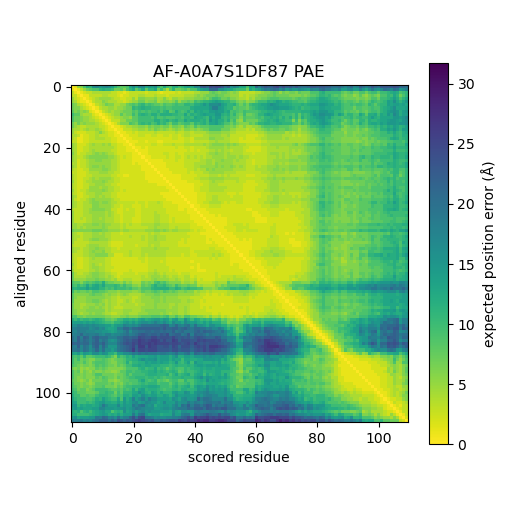0 93.94 71 LEU A CA 1
ATOM 535 C C . LEU A 1 71 ? 13.879 -1.258 -7.474 1.00 93.94 71 LEU A C 1
ATOM 537 O O . LEU A 1 71 ? 14.528 -0.917 -6.485 1.00 93.94 71 LEU A O 1
ATOM 541 N N . MET A 1 72 ? 13.647 -0.438 -8.496 1.00 95.25 72 MET A N 1
ATOM 542 C CA . MET A 1 72 ? 13.967 0.988 -8.475 1.00 95.25 72 MET A CA 1
ATOM 543 C C . MET A 1 72 ? 12.675 1.789 -8.572 1.00 95.25 72 MET A C 1
ATOM 545 O O . MET A 1 72 ? 11.873 1.571 -9.476 1.00 95.25 72 MET A O 1
ATOM 549 N N . ASN A 1 73 ? 12.478 2.727 -7.649 1.00 94.19 73 ASN A N 1
ATOM 550 C CA . ASN A 1 73 ? 11.331 3.623 -7.650 1.00 94.19 73 ASN A CA 1
ATOM 551 C C . ASN A 1 73 ? 11.753 5.069 -7.922 1.00 94.19 73 ASN A C 1
ATOM 553 O O . ASN A 1 73 ? 12.769 5.559 -7.430 1.00 94.19 73 ASN A O 1
ATOM 557 N N . TYR A 1 74 ? 10.919 5.766 -8.689 1.00 92.62 74 TYR A N 1
ATOM 558 C CA . TYR A 1 74 ? 11.040 7.197 -8.929 1.00 92.62 74 TYR A CA 1
ATOM 559 C C . TYR A 1 74 ? 9.871 7.889 -8.246 1.00 92.62 74 TYR A C 1
ATOM 561 O O . TYR A 1 74 ? 8.715 7.616 -8.556 1.00 92.62 74 TYR A O 1
ATOM 569 N N . TRP A 1 75 ? 10.174 8.789 -7.315 1.00 88.38 75 TRP A N 1
ATOM 570 C CA . TRP A 1 75 ? 9.168 9.609 -6.653 1.00 88.38 75 TRP A CA 1
ATOM 571 C C . TRP A 1 75 ? 9.224 11.011 -7.227 1.00 88.38 75 TRP A C 1
ATOM 573 O O . TRP A 1 75 ? 10.243 11.694 -7.134 1.00 88.38 75 TRP A O 1
ATOM 583 N N . TRP A 1 76 ? 8.113 11.453 -7.793 1.00 85.06 76 TRP A N 1
ATOM 584 C CA . TRP A 1 76 ? 7.936 12.829 -8.220 1.00 85.06 76 TRP A CA 1
ATOM 585 C C . TRP A 1 76 ? 6.569 13.317 -7.764 1.00 85.06 76 TRP A C 1
ATOM 587 O O . TRP A 1 76 ? 5.647 12.533 -7.531 1.00 85.06 76 TRP A O 1
ATOM 597 N N . ARG A 1 77 ? 6.440 14.633 -7.619 1.00 71.88 77 ARG A N 1
ATOM 598 C CA . ARG A 1 77 ? 5.138 15.262 -7.430 1.00 71.88 77 ARG A CA 1
ATOM 599 C C . ARG A 1 77 ? 4.665 15.733 -8.799 1.00 71.88 77 ARG A C 1
ATOM 601 O O . ARG A 1 77 ? 5.414 16.472 -9.436 1.00 71.88 77 ARG A O 1
ATOM 608 N N . PRO A 1 78 ? 3.490 15.295 -9.284 1.00 67.81 78 PRO A N 1
ATOM 609 C CA . PRO A 1 78 ? 2.913 15.915 -10.464 1.00 67.81 78 PRO A CA 1
ATOM 610 C C . PRO A 1 78 ? 2.668 17.394 -10.165 1.00 67.81 78 PRO A C 1
ATOM 612 O O . PRO A 1 78 ? 2.394 17.756 -9.015 1.00 67.81 78 PRO A O 1
ATOM 615 N N . ASP A 1 79 ? 2.774 18.237 -11.191 1.00 68.00 79 ASP A N 1
ATOM 616 C CA . ASP A 1 79 ? 2.458 19.647 -11.023 1.00 68.00 79 ASP A CA 1
ATOM 617 C C . ASP A 1 79 ? 1.040 19.790 -10.457 1.00 68.00 79 ASP A C 1
ATOM 619 O O . ASP A 1 79 ? 0.127 19.055 -10.864 1.00 68.00 79 ASP A O 1
ATOM 623 N N . PRO A 1 80 ? 0.835 20.710 -9.502 1.00 64.31 80 PRO A N 1
ATOM 624 C CA . PRO A 1 80 ? -0.491 20.977 -8.992 1.00 64.31 80 PRO A CA 1
ATOM 625 C C . PRO A 1 80 ? -1.438 21.286 -10.151 1.00 64.31 80 PRO A C 1
ATOM 627 O O . PRO A 1 80 ? -1.098 22.047 -11.060 1.00 64.31 80 PRO A O 1
ATOM 630 N N . ALA A 1 81 ? -2.652 20.732 -10.099 1.00 64.88 81 ALA A N 1
ATOM 631 C CA . ALA A 1 81 ? -3.700 21.132 -11.028 1.00 64.88 81 ALA A CA 1
ATOM 632 C C . ALA A 1 81 ? -3.829 22.673 -11.020 1.00 64.88 81 ALA A C 1
ATOM 634 O O . ALA A 1 81 ? -3.713 23.274 -9.943 1.00 64.88 81 ALA A O 1
ATOM 635 N N . PRO A 1 82 ? -4.070 23.329 -12.172 1.00 63.72 82 PRO A N 1
ATOM 636 C CA . PRO A 1 82 ? -4.175 24.783 -12.237 1.00 63.72 82 PRO A CA 1
ATOM 637 C C . PRO A 1 82 ? -5.137 25.319 -11.165 1.00 63.72 82 PRO A C 1
ATOM 639 O O . PRO A 1 82 ? -6.310 24.956 -11.136 1.00 63.72 82 PRO A O 1
ATOM 642 N N . GLY A 1 83 ? -4.626 26.151 -10.252 1.00 66.50 83 GLY A N 1
ATOM 643 C CA . GLY A 1 83 ? -5.401 26.731 -9.147 1.00 66.50 83 GLY A CA 1
ATOM 644 C C . GLY A 1 83 ? -5.383 25.958 -7.819 1.00 66.50 83 GLY A C 1
ATOM 645 O O . GLY A 1 83 ? -5.917 26.464 -6.835 1.00 66.50 83 GLY A O 1
ATOM 646 N N . ARG A 1 84 ? -4.740 24.788 -7.730 1.00 59.41 84 ARG A N 1
ATOM 647 C CA . ARG A 1 84 ? -4.639 24.003 -6.488 1.00 59.41 84 ARG A CA 1
ATOM 648 C C . ARG A 1 84 ? -3.218 24.031 -5.945 1.00 59.41 84 ARG A C 1
ATOM 650 O O . ARG A 1 84 ? -2.419 23.161 -6.250 1.00 59.41 84 ARG A O 1
ATOM 657 N N . ARG A 1 85 ? -2.903 25.028 -5.122 1.00 54.97 85 ARG A N 1
ATOM 658 C CA . ARG A 1 85 ? -1.659 25.018 -4.348 1.00 54.97 85 ARG A CA 1
ATOM 659 C C . ARG A 1 85 ? -1.838 24.019 -3.202 1.00 54.97 85 ARG A C 1
ATOM 661 O O . ARG A 1 85 ? -2.646 24.254 -2.315 1.00 54.97 85 ARG A O 1
ATOM 668 N N . ASP A 1 86 ? -1.105 22.914 -3.270 1.00 63.25 86 ASP A N 1
ATOM 669 C CA . ASP A 1 86 ? -0.704 22.086 -2.126 1.00 63.25 86 ASP A CA 1
ATOM 670 C C . ASP A 1 86 ? -1.637 20.935 -1.680 1.00 63.25 86 ASP A C 1
ATOM 672 O O . ASP A 1 86 ? -2.850 20.891 -1.918 1.00 63.25 86 ASP A O 1
ATOM 676 N N . ASP A 1 87 ? -1.012 19.981 -0.977 1.00 62.59 87 ASP A N 1
ATOM 677 C CA . ASP A 1 87 ? -1.584 18.786 -0.342 1.00 62.59 87 ASP A CA 1
ATOM 678 C C . ASP A 1 87 ? -2.391 19.130 0.932 1.00 62.59 87 ASP A C 1
ATOM 680 O O . ASP A 1 87 ? -2.207 18.527 1.994 1.00 62.59 87 ASP A O 1
ATOM 684 N N . LEU A 1 88 ? -3.302 20.110 0.860 1.00 69.06 88 LEU A N 1
ATOM 685 C CA . LEU A 1 88 ? -4.082 20.572 2.024 1.00 69.06 88 LEU A CA 1
ATOM 686 C C . LEU A 1 88 ? -4.923 19.473 2.690 1.00 69.06 88 LEU A C 1
ATOM 688 O O . LEU A 1 88 ? -5.273 19.598 3.858 1.00 69.06 88 LEU A O 1
ATOM 692 N N . HIS A 1 89 ? -5.226 18.392 1.979 1.00 70.19 89 HIS A N 1
ATOM 693 C CA . HIS A 1 89 ? -6.087 17.298 2.442 1.00 70.19 89 HIS A CA 1
ATOM 694 C C . HIS A 1 89 ? -5.488 16.578 3.649 1.00 70.19 89 HIS A C 1
ATOM 696 O O . HIS A 1 89 ? -6.169 16.363 4.649 1.00 70.19 89 HIS A O 1
ATOM 702 N N . LEU A 1 90 ? -4.187 16.275 3.598 1.00 71.50 90 LEU A N 1
ATOM 703 C CA . LEU A 1 90 ? -3.499 15.613 4.704 1.00 71.50 90 LEU A CA 1
ATOM 704 C C . LEU A 1 90 ? -3.324 16.561 5.899 1.00 71.50 90 LEU A C 1
ATOM 706 O O . LEU A 1 90 ? -3.453 16.141 7.048 1.00 71.50 90 LEU A O 1
ATOM 710 N N . ALA A 1 91 ? -3.071 17.846 5.636 1.00 76.62 91 ALA A N 1
ATOM 711 C CA . ALA A 1 91 ? -2.993 18.866 6.678 1.00 76.62 91 ALA A CA 1
ATOM 712 C C . ALA A 1 91 ? -4.346 19.062 7.385 1.00 76.62 91 ALA A C 1
ATOM 714 O O . ALA A 1 91 ? -4.396 19.073 8.613 1.00 76.62 91 ALA A O 1
ATOM 715 N N . ALA A 1 92 ? -5.443 19.139 6.628 1.00 81.69 92 ALA A N 1
ATOM 716 C CA . ALA A 1 92 ? -6.798 19.240 7.159 1.00 81.69 92 ALA A CA 1
ATOM 717 C C . ALA A 1 92 ? -7.174 18.009 7.993 1.00 81.69 92 ALA A C 1
ATOM 719 O O . ALA A 1 92 ? -7.673 18.158 9.105 1.00 81.69 92 ALA A O 1
ATOM 720 N N . MET A 1 93 ? -6.861 16.801 7.511 1.00 80.38 93 MET A N 1
ATOM 721 C CA . MET A 1 93 ? -7.077 15.563 8.264 1.00 80.38 93 MET A CA 1
ATOM 722 C C . MET A 1 93 ? -6.307 15.563 9.591 1.00 80.38 93 MET A C 1
ATOM 724 O O . MET A 1 93 ? -6.877 15.252 10.633 1.00 80.38 93 MET A O 1
ATOM 728 N N . ARG A 1 94 ? -5.028 15.962 9.581 1.00 78.88 94 ARG A N 1
ATOM 729 C CA . ARG A 1 94 ? -4.207 16.053 10.802 1.00 78.88 94 ARG A CA 1
ATOM 730 C C . ARG A 1 94 ? -4.745 17.091 11.787 1.00 78.88 94 ARG A C 1
ATOM 732 O O . ARG A 1 94 ? -4.783 16.828 12.986 1.00 78.88 94 ARG A O 1
ATOM 739 N N . LEU A 1 95 ? -5.191 18.246 11.294 1.00 86.00 95 LEU A N 1
ATOM 740 C CA . LEU A 1 95 ? -5.828 19.273 12.121 1.00 86.00 95 LEU A CA 1
ATOM 741 C C . LEU A 1 95 ? -7.143 18.773 12.729 1.00 86.00 95 LEU A C 1
ATOM 743 O O . LEU A 1 95 ? -7.367 18.981 13.917 1.00 86.00 95 LEU A O 1
ATOM 747 N N . ALA A 1 96 ? -7.972 18.069 11.956 1.00 85.31 96 ALA A N 1
ATOM 748 C CA . ALA A 1 96 ? -9.205 17.464 12.455 1.00 85.31 96 ALA A CA 1
ATOM 749 C C . ALA A 1 96 ? -8.918 16.405 13.530 1.00 85.31 96 ALA A C 1
ATOM 751 O O . ALA A 1 96 ? -9.534 16.428 14.591 1.00 85.31 96 ALA A O 1
ATOM 752 N N . MET A 1 97 ? -7.928 15.532 13.311 1.00 83.75 97 MET A N 1
ATOM 753 C CA . MET A 1 97 ? -7.488 14.565 14.322 1.00 83.75 97 MET A CA 1
ATOM 754 C C . MET A 1 97 ? -7.065 15.260 15.621 1.00 83.75 97 MET A C 1
ATOM 756 O O . MET A 1 97 ? -7.500 14.862 16.698 1.00 83.75 97 MET A O 1
ATOM 760 N N . LEU A 1 98 ? -6.266 16.329 15.540 1.00 85.00 98 LEU A N 1
ATOM 761 C CA . LEU A 1 98 ? -5.858 17.108 16.714 1.00 85.00 98 LEU A CA 1
ATOM 762 C C . LEU A 1 98 ? -7.041 17.779 17.420 1.00 85.00 98 LEU A C 1
ATOM 764 O O . LEU A 1 98 ? -7.088 17.776 18.648 1.00 85.00 98 LEU A O 1
ATOM 768 N N . ALA A 1 99 ? -7.985 18.334 16.661 1.00 86.50 99 ALA A N 1
ATOM 769 C CA . ALA A 1 99 ? -9.158 19.009 17.205 1.00 86.50 99 ALA A CA 1
ATOM 770 C C . ALA A 1 99 ? -10.117 18.040 17.915 1.00 86.50 99 ALA A C 1
ATOM 772 O O . ALA A 1 99 ? -10.698 18.395 18.936 1.00 86.50 99 ALA A O 1
ATOM 773 N N . LEU A 1 100 ? -10.263 16.815 17.400 1.00 84.44 100 LEU A N 1
ATOM 774 C CA . LEU A 1 100 ? -11.275 15.860 17.861 1.00 84.44 100 LEU A CA 1
ATOM 775 C C . LEU A 1 100 ? -10.741 14.818 18.857 1.00 84.44 100 LEU A C 1
ATOM 777 O O . LEU A 1 100 ? -11.526 14.210 19.585 1.00 84.44 100 LEU A O 1
ATOM 781 N N . ARG A 1 101 ? -9.417 14.610 18.955 1.00 82.38 101 ARG A N 1
ATOM 782 C CA . ARG A 1 101 ? -8.838 13.532 19.788 1.00 82.38 101 ARG A CA 1
ATOM 783 C C . ARG A 1 101 ? -9.176 13.613 21.282 1.00 82.38 101 ARG A C 1
ATOM 785 O O . ARG A 1 101 ? -9.022 12.621 21.983 1.00 82.38 101 ARG A O 1
ATOM 792 N N . HIS A 1 102 ? -9.593 14.779 21.779 1.00 82.75 102 HIS A N 1
ATOM 793 C CA . HIS A 1 102 ? -9.883 15.021 23.197 1.00 82.75 102 HIS A CA 1
ATOM 794 C C . HIS A 1 102 ? -11.370 15.182 23.520 1.00 82.75 102 HIS A C 1
ATOM 796 O O . HIS A 1 102 ? -11.696 15.483 24.666 1.00 82.75 102 HIS A O 1
ATOM 802 N N . LEU A 1 103 ? -12.266 14.975 22.551 1.00 85.88 103 LEU A N 1
ATOM 803 C CA . LEU A 1 103 ? -13.701 15.008 22.827 1.00 85.88 103 LEU A CA 1
ATOM 804 C C . LEU A 1 103 ? -14.089 13.941 23.869 1.00 85.88 103 LEU A C 1
ATOM 806 O O . LEU A 1 103 ? -13.420 12.915 23.964 1.00 85.88 103 LEU A O 1
ATOM 810 N N . PRO A 1 104 ? -15.124 14.146 24.690 1.00 87.19 104 PRO A N 1
ATOM 811 C CA . PRO A 1 104 ? -15.689 13.072 25.508 1.00 87.19 104 PRO A CA 1
ATOM 812 C C . PRO A 1 104 ? -16.194 11.907 24.636 1.00 87.19 104 PRO A C 1
ATOM 814 O O . PRO A 1 104 ? -16.568 12.127 23.486 1.00 87.19 104 PRO A O 1
ATOM 817 N N . ASP A 1 105 ? -16.245 10.677 25.170 1.00 80.00 105 ASP A N 1
ATOM 818 C CA . ASP A 1 105 ? -16.699 9.489 24.413 1.00 80.00 105 ASP A CA 1
ATOM 819 C C . ASP A 1 105 ? -18.074 9.700 23.761 1.00 80.00 105 ASP A C 1
ATOM 821 O O . ASP A 1 105 ? -18.242 9.448 22.571 1.00 80.00 105 ASP A O 1
ATOM 825 N N . GLY A 1 106 ? -19.019 10.291 24.500 1.00 83.19 106 GLY A N 1
ATOM 826 C CA . GLY A 1 106 ? -20.370 10.564 24.001 1.00 83.19 106 GLY A CA 1
ATOM 827 C C . GLY A 1 106 ? -20.453 11.574 22.847 1.00 83.19 106 GLY A C 1
ATOM 828 O O . GLY A 1 106 ? -21.480 11.635 22.183 1.00 83.19 106 GLY A O 1
ATOM 829 N N . GLU A 1 107 ? -19.395 12.349 22.591 1.00 79.19 107 GLU A N 1
ATOM 830 C CA . GLU A 1 107 ? -19.308 13.282 21.458 1.00 79.19 107 GLU A CA 1
ATOM 831 C C . GLU A 1 107 ? -18.505 12.707 20.276 1.00 79.19 107 GLU A C 1
ATOM 833 O O . GLU A 1 107 ? -18.510 13.292 19.196 1.00 79.19 107 GLU A O 1
ATOM 838 N N . ARG A 1 108 ? -17.810 11.573 20.460 1.00 67.06 108 ARG A N 1
ATOM 839 C CA . ARG A 1 108 ? -17.049 10.887 19.399 1.00 67.06 108 ARG A CA 1
ATOM 840 C C . ARG A 1 108 ? -17.853 9.839 18.636 1.00 67.06 108 ARG A C 1
ATOM 842 O O . ARG A 1 108 ? -17.492 9.529 17.507 1.00 67.06 108 ARG A O 1
ATOM 849 N N . GLU A 1 109 ? -18.859 9.247 19.273 1.00 62.66 109 GLU A N 1
ATOM 850 C CA . GLU A 1 109 ? -19.583 8.071 18.761 1.00 62.66 109 GLU A CA 1
ATOM 851 C C . GLU A 1 109 ? -20.840 8.409 17.933 1.00 62.66 109 GLU A C 1
ATOM 853 O O . GLU A 1 109 ? -21.493 7.494 17.432 1.00 62.66 109 GLU A O 1
ATOM 858 N N . GLY A 1 110 ? -21.185 9.697 17.799 1.00 46.78 110 GLY A N 1
ATOM 859 C CA . GLY A 1 110 ? -22.313 10.185 16.986 1.00 46.78 110 GLY A CA 1
ATOM 860 C C . GLY A 1 110 ? -21.946 10.452 15.532 1.00 46.78 110 GLY A C 1
ATOM 861 O O . GLY A 1 110 ? -22.849 10.289 14.682 1.00 46.78 110 GLY A O 1
#

pLDDT: mean 83.69, std 11.41, range [46.78, 97.06]

Solvent-accessible surface area (backbone atoms only — not comparable to full-atom values): 7852 Å² total; per-residue (Å²): 111,68,61,62,43,63,52,90,75,39,100,45,90,58,68,42,66,66,67,90,44,85,94,72,57,54,57,89,84,44,64,53,47,63,62,37,58,73,70,56,87,85,83,86,78,60,97,88,64,84,82,88,78,62,89,92,64,85,81,86,87,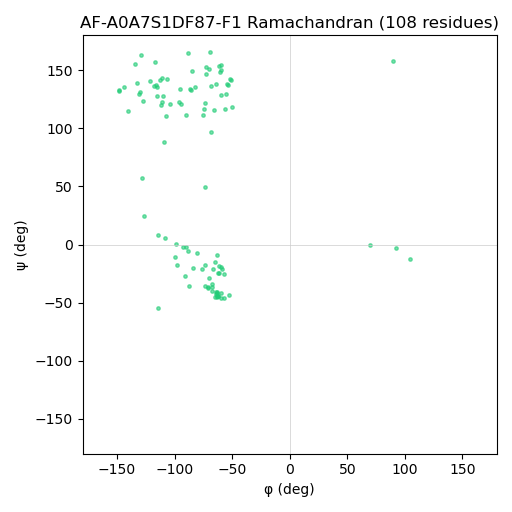82,79,86,56,95,84,72,78,86,86,86,86,84,88,78,78,76,78,63,59,93,92,46,86,71,76,55,66,63,54,52,51,54,51,49,50,66,71,53,73,74,57,56,70,86,73,68,78,115

Foldseek 3Di:
DAQWDDCVPDPDNDTDGPQPDLVDGDCVVVVCSVVVVVPDDDDDDDPPDDDDDDPPDDDDDDDPDPPDDDDDDDDDDDPPDVPDPDPVVVVVVVVVCVVPVPDDPVVPPD

Mean predicted aligned error: 8.01 Å

InterPro domains:
  IPR003347 JmjC domain [PS51184] (1-91)
  IPR014710 RmlC-like jelly roll fold [G3DSA:2.60.120.10] (1-82)
  IPR041667 Cupin-like domain 8 [PF13621] (2-80)

Organism: Hemiselmis andersenii (NCBI:txid464988)

Radius of gyration: 18.07 Å; Cα contacts (8 Å, |Δi|>4): 46; chains: 1; bounding box: 40×44×43 Å